Protein AF-A0AAU9WN71-F1 (afdb_monomer_lite)

Sequence (130 aa):
GSVDVWKCRSWKCSGSLKVWKCRSVEVWKCGSVEVRKSGNMQMSLYLTHIFLDLVVWKCGSVEVWKCGSVEVWKCGSVEVWKCGSVEVWKCGSVEVWKCGSVEVWKCGSVEVWKCGSVEVWKCESVEVWK

Secondary structure (DSSP, 8-state):
-EEEESSBSS-EEEEEEEESSBSEEEEEEEEEEEES--SEEEE---SS----EEEESS-SEEEESS-SEEEESS-SEEEEEEEEEEEESS-SEEEEEEEEEEEEEE-SEEEEEEEEEEEEEE-SEEEE--

Radius of gyration: 13.82 Å; chains: 1; bounding box: 35×20×40 Å

pLDDT: mean 81.91, std 12.86, range [48.16, 95.81]

Foldseek 3Di:
DEDEAEEEAEDEDAEHYEYEEYAEYEYEHYQEYAYEEYAEYEYDYPDDDQRYEYHYEEYAEYAEEGHAEYHYEEYAEYAYEYYAEYAYEEYAEYAAEEYAEYHYEEYAEYHYAYYVYYHYNYYVYYHYHD

Structure (mmCIF, N/CA/C/O backbone):
data_AF-A0AAU9WN71-F1
#
_entry.id   AF-A0AAU9WN71-F1
#
loop_
_atom_site.group_PDB
_atom_site.id
_atom_site.type_symbol
_atom_site.label_atom_id
_atom_site.label_alt_id
_atom_site.label_comp_id
_atom_site.label_asym_id
_atom_site.label_entity_id
_atom_site.label_seq_id
_atom_site.pdbx_PDB_ins_code
_atom_site.Cartn_x
_atom_site.Cartn_y
_atom_site.Cartn_z
_atom_site.occupancy
_atom_site.B_iso_or_equiv
_atom_site.auth_seq_id
_atom_site.auth_comp_id
_atom_site.auth_asym_id
_atom_site.auth_atom_id
_atom_site.pdbx_PDB_model_num
ATOM 1 N N . GLY A 1 1 ? 22.285 13.346 -6.712 1.00 53.44 1 GLY A N 1
ATOM 2 C CA . GLY A 1 1 ? 21.734 13.355 -8.080 1.00 53.44 1 GLY A CA 1
ATOM 3 C C . GLY A 1 1 ? 20.403 12.635 -8.083 1.00 53.44 1 GLY A C 1
ATOM 4 O O . GLY A 1 1 ? 20.227 11.735 -7.268 1.00 53.44 1 GLY A O 1
ATOM 5 N N . SER A 1 2 ? 19.473 13.056 -8.937 1.00 62.75 2 SER A N 1
ATOM 6 C CA . SER A 1 2 ? 18.205 12.365 -9.192 1.00 62.75 2 SER A CA 1
ATOM 7 C C . SER A 1 2 ? 18.366 11.392 -10.361 1.00 62.75 2 SER A C 1
ATOM 9 O O . SER A 1 2 ? 18.968 11.758 -11.369 1.00 62.75 2 SER A O 1
ATOM 11 N N . VAL A 1 3 ? 17.852 10.169 -10.233 1.00 73.25 3 VAL A N 1
ATOM 12 C CA . VAL A 1 3 ? 17.901 9.153 -11.298 1.00 73.25 3 VAL A CA 1
ATOM 13 C C . VAL A 1 3 ? 16.482 8.766 -11.703 1.00 73.25 3 VAL A C 1
ATOM 15 O O . VAL A 1 3 ? 15.692 8.350 -10.856 1.00 73.25 3 VAL A O 1
ATOM 18 N N . ASP A 1 4 ? 16.187 8.860 -12.999 1.00 74.31 4 ASP A N 1
ATOM 19 C CA . ASP A 1 4 ? 14.934 8.403 -13.601 1.00 74.31 4 ASP A CA 1
ATOM 20 C C . ASP A 1 4 ? 15.143 7.050 -14.298 1.00 74.31 4 ASP A C 1
ATOM 22 O O . ASP A 1 4 ? 15.901 6.934 -15.262 1.00 74.31 4 ASP A O 1
ATOM 26 N N . VAL A 1 5 ? 14.451 6.008 -13.829 1.00 75.06 5 VAL A N 1
ATOM 27 C CA . VAL A 1 5 ? 14.549 4.646 -14.377 1.00 75.06 5 VAL A CA 1
ATOM 28 C C . VAL A 1 5 ? 13.235 4.244 -15.044 1.00 75.06 5 VAL A C 1
ATOM 30 O O . VAL A 1 5 ? 12.189 4.139 -14.401 1.00 75.06 5 VAL A O 1
ATOM 33 N N . TRP A 1 6 ? 13.289 3.961 -16.348 1.00 60.00 6 TRP A N 1
ATOM 34 C CA . TRP A 1 6 ? 12.102 3.640 -17.152 1.00 60.00 6 TRP A CA 1
ATOM 35 C C . TRP A 1 6 ? 11.703 2.163 -17.104 1.00 60.00 6 TRP A C 1
ATOM 37 O O . TRP A 1 6 ? 10.518 1.837 -17.022 1.00 60.00 6 TRP A O 1
ATOM 47 N N . LYS A 1 7 ? 12.684 1.256 -17.160 1.00 65.31 7 LYS A N 1
ATOM 48 C CA . LYS A 1 7 ? 12.465 -0.192 -17.093 1.00 65.31 7 LYS A CA 1
ATOM 49 C C . LYS A 1 7 ? 13.672 -0.878 -16.462 1.00 65.31 7 LYS A C 1
ATOM 51 O O . LYS A 1 7 ? 14.762 -0.816 -17.016 1.00 65.31 7 LYS A O 1
ATOM 56 N N . CYS A 1 8 ? 13.472 -1.569 -15.345 1.00 63.75 8 CYS A N 1
ATOM 57 C CA . CYS A 1 8 ? 14.518 -2.363 -14.696 1.00 63.75 8 CYS A CA 1
ATOM 58 C C . CYS A 1 8 ? 14.001 -3.717 -14.203 1.00 63.75 8 CYS A C 1
ATOM 60 O O . CYS A 1 8 ? 12.795 -3.940 -14.060 1.00 63.75 8 CYS A O 1
ATOM 62 N N . ARG A 1 9 ? 14.928 -4.648 -13.956 1.00 57.97 9 ARG A N 1
ATOM 63 C CA . ARG A 1 9 ? 14.625 -5.906 -13.258 1.00 57.97 9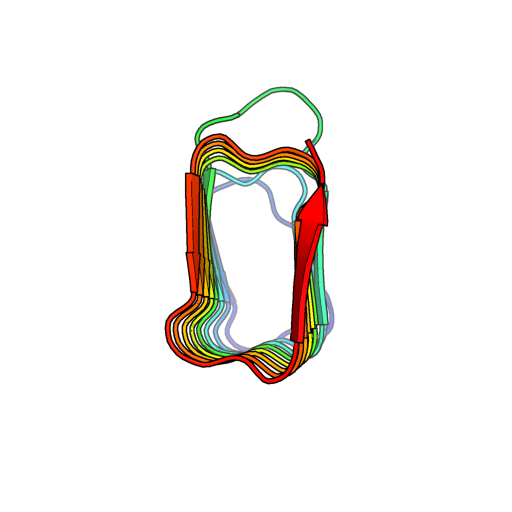 ARG A CA 1
ATOM 64 C C . ARG A 1 9 ? 14.887 -5.771 -11.757 1.00 57.97 9 ARG A C 1
ATOM 66 O O . ARG A 1 9 ? 14.016 -6.145 -10.980 1.00 57.97 9 ARG A O 1
ATOM 73 N N . SER A 1 10 ? 16.049 -5.229 -11.401 1.00 60.81 10 SER A N 1
ATOM 74 C CA . SER A 1 10 ? 16.456 -4.829 -10.052 1.00 60.81 10 SER A CA 1
ATOM 75 C C . SER A 1 10 ? 17.304 -3.560 -10.160 1.00 60.81 10 SER A C 1
ATOM 77 O O . SER A 1 10 ? 17.944 -3.343 -11.195 1.00 60.81 10 SER A O 1
ATOM 79 N N . TRP A 1 11 ? 17.269 -2.706 -9.140 1.00 65.56 11 TRP A N 1
ATOM 80 C CA . TRP A 1 11 ? 18.046 -1.471 -9.081 1.00 65.56 11 TRP A CA 1
ATOM 81 C C . TRP A 1 11 ? 18.440 -1.155 -7.641 1.00 65.56 11 TRP A C 1
ATOM 83 O O . TRP A 1 11 ? 17.638 -1.375 -6.735 1.00 65.56 11 TRP A O 1
ATOM 93 N N . LYS A 1 12 ? 19.643 -0.598 -7.461 1.00 63.47 12 LYS A N 1
ATOM 94 C CA . LYS A 1 12 ? 20.166 -0.080 -6.190 1.00 63.47 12 LYS A CA 1
ATOM 95 C C . LYS A 1 12 ? 20.584 1.370 -6.379 1.00 63.47 12 LYS A C 1
ATOM 97 O O . LYS A 1 12 ? 21.270 1.685 -7.347 1.00 63.47 12 LYS A O 1
ATOM 102 N N . CYS A 1 13 ? 20.164 2.259 -5.483 1.00 64.62 13 CYS A N 1
ATOM 103 C CA . CYS A 1 13 ? 20.444 3.691 -5.607 1.00 64.62 13 CYS A CA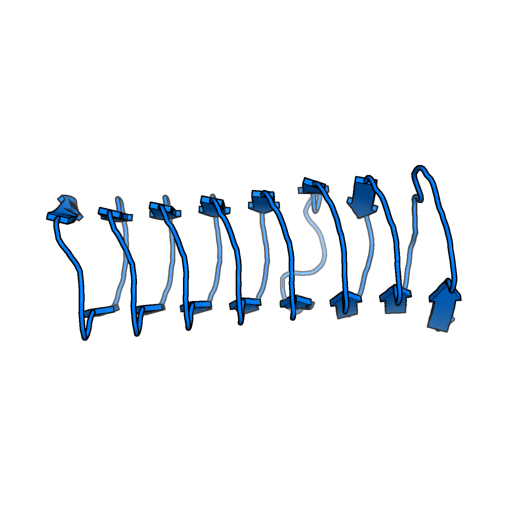 1
ATOM 104 C C . CYS A 1 13 ? 20.847 4.330 -4.273 1.00 64.62 13 CYS A C 1
ATOM 106 O O . CYS A 1 13 ? 20.406 3.904 -3.198 1.00 64.62 13 CYS A O 1
ATOM 108 N N . SER A 1 14 ? 21.657 5.386 -4.386 1.00 61.69 14 SER A N 1
ATOM 109 C CA . SER A 1 14 ? 21.829 6.422 -3.377 1.00 61.69 14 SER A CA 1
ATOM 110 C C . SER A 1 14 ? 21.428 7.798 -3.947 1.00 61.69 14 SER A C 1
ATOM 112 O O . SER A 1 14 ? 21.890 8.178 -5.021 1.00 61.69 14 SER A O 1
ATOM 114 N N . GLY A 1 15 ? 20.553 8.552 -3.267 1.00 69.44 15 GLY A N 1
ATOM 115 C CA . GLY A 1 15 ? 20.031 9.857 -3.730 1.00 69.44 15 GLY A CA 1
ATOM 116 C C . GLY A 1 15 ? 18.511 9.913 -3.952 1.00 69.44 15 GLY A C 1
ATOM 117 O O . GLY A 1 15 ? 17.760 9.244 -3.255 1.00 69.44 15 GLY A O 1
ATOM 118 N N . SER A 1 16 ? 18.025 10.723 -4.892 1.00 74.69 16 SER A N 1
ATOM 119 C CA . SER A 1 16 ? 16.590 10.760 -5.230 1.00 74.69 16 SER A CA 1
ATOM 120 C C . SER A 1 16 ? 16.309 9.835 -6.410 1.00 74.69 16 SER A C 1
ATOM 122 O O . SER A 1 16 ? 17.013 9.890 -7.418 1.00 74.69 16 SER A O 1
ATOM 124 N N . LEU A 1 17 ? 15.298 8.978 -6.295 1.00 76.75 17 LEU A N 1
ATOM 125 C CA . LEU A 1 17 ? 15.015 7.938 -7.282 1.00 76.75 17 LEU A CA 1
ATOM 126 C C . LEU A 1 17 ? 13.568 8.027 -7.763 1.00 76.75 17 LEU A C 1
ATOM 128 O O . LEU A 1 17 ? 12.642 7.993 -6.959 1.00 76.75 17 LEU A O 1
ATOM 132 N N . LYS A 1 18 ? 13.378 8.058 -9.082 1.00 81.00 18 LYS A N 1
ATOM 133 C CA . LYS A 1 18 ? 12.066 7.910 -9.712 1.00 81.00 18 LYS A CA 1
ATOM 134 C C . LYS A 1 18 ? 12.060 6.669 -10.591 1.00 81.00 18 LYS A C 1
ATOM 136 O O . LYS A 1 18 ? 12.863 6.533 -11.512 1.00 81.00 18 LYS A O 1
ATOM 141 N N . VAL A 1 19 ? 11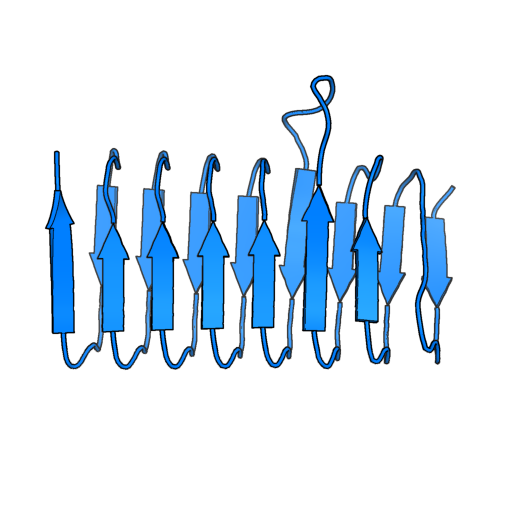.149 5.744 -10.311 1.00 79.94 19 VAL A N 1
ATOM 142 C CA . VAL A 1 19 ? 11.028 4.469 -11.022 1.00 79.94 19 VAL A CA 1
ATOM 143 C C . VAL A 1 19 ? 9.666 4.376 -11.689 1.00 79.94 19 VAL A C 1
ATOM 145 O O . VAL A 1 19 ? 8.629 4.333 -11.031 1.00 79.94 19 VAL A O 1
ATOM 148 N N . TRP A 1 20 ? 9.653 4.268 -13.014 1.00 79.69 20 TRP A N 1
ATOM 149 C CA . TRP A 1 20 ? 8.409 4.173 -13.777 1.00 79.69 20 TRP A CA 1
ATOM 150 C C . TRP A 1 20 ? 7.873 2.748 -13.839 1.00 79.69 20 TRP A C 1
ATOM 152 O O . TRP A 1 20 ? 6.682 2.509 -13.626 1.00 79.69 20 TRP A O 1
ATOM 162 N N . LYS A 1 21 ? 8.753 1.790 -14.139 1.00 76.06 21 LYS A N 1
ATOM 163 C CA . LYS A 1 21 ? 8.404 0.373 -14.203 1.00 76.06 21 LYS A CA 1
ATOM 164 C C . LYS A 1 21 ? 9.587 -0.486 -13.785 1.00 76.06 21 LYS A C 1
ATOM 166 O O . LYS A 1 21 ? 10.599 -0.537 -14.476 1.00 76.06 21 LYS A O 1
ATOM 171 N N . CYS A 1 22 ? 9.440 -1.237 -12.705 1.00 73.19 22 CYS A N 1
ATOM 172 C CA . CYS A 1 22 ? 10.424 -2.244 -12.325 1.00 73.19 22 CYS A CA 1
ATOM 173 C C . CYS A 1 22 ? 9.744 -3.539 -11.886 1.00 73.19 22 CYS A C 1
ATOM 175 O O . CYS A 1 22 ? 8.532 -3.578 -11.685 1.00 73.19 22 CYS A O 1
ATOM 177 N N . ARG A 1 23 ? 10.503 -4.633 -11.809 1.00 75.81 23 ARG A N 1
ATOM 178 C CA . ARG A 1 23 ? 10.017 -5.850 -11.144 1.00 75.81 23 ARG A CA 1
ATOM 179 C C . ARG A 1 23 ? 10.354 -5.814 -9.660 1.00 75.81 23 ARG A C 1
ATOM 181 O O . ARG A 1 23 ? 9.477 -6.118 -8.867 1.00 75.81 23 ARG A O 1
ATOM 188 N N . SER A 1 24 ? 11.593 -5.468 -9.330 1.00 75.25 24 SER A N 1
ATOM 189 C CA . SER A 1 24 ? 12.090 -5.339 -7.966 1.00 75.25 24 SER A CA 1
ATOM 190 C C . SER A 1 24 ? 12.874 -4.041 -7.830 1.00 75.25 24 SER A C 1
ATOM 192 O O . SER A 1 24 ? 13.619 -3.684 -8.740 1.00 75.25 24 SER A O 1
ATOM 194 N N . VAL A 1 25 ? 12.718 -3.334 -6.717 1.00 73.00 25 VAL A N 1
ATOM 195 C CA . VAL A 1 25 ? 13.519 -2.147 -6.396 1.00 73.00 25 VAL A CA 1
ATOM 196 C C . VAL A 1 25 ? 14.072 -2.331 -4.992 1.00 73.00 25 VAL A C 1
ATOM 198 O O . VAL A 1 25 ? 13.299 -2.600 -4.076 1.00 73.00 25 VAL A O 1
ATOM 201 N N . GLU A 1 26 ? 15.389 -2.178 -4.846 1.00 71.94 26 GLU A N 1
ATOM 202 C CA . GLU A 1 26 ? 16.091 -2.255 -3.566 1.00 71.94 26 GLU A CA 1
ATOM 203 C C . GLU A 1 26 ? 16.723 -0.903 -3.250 1.00 71.94 26 GLU A C 1
ATOM 205 O O . GLU A 1 26 ? 17.691 -0.475 -3.884 1.00 71.94 26 GLU A O 1
ATOM 210 N N . VAL A 1 27 ? 16.195 -0.209 -2.249 1.00 71.00 27 VAL A N 1
ATOM 211 C CA . VAL A 1 27 ? 16.692 1.119 -1.877 1.00 71.00 27 VAL A CA 1
ATOM 212 C C . VAL A 1 27 ? 17.455 1.061 -0.560 1.00 71.00 27 VAL A C 1
ATOM 214 O O . VAL A 1 27 ? 16.967 0.505 0.420 1.00 71.00 27 VAL A O 1
ATOM 217 N N . TRP A 1 28 ? 18.649 1.663 -0.549 1.00 64.19 28 TRP A N 1
ATOM 218 C CA . TRP A 1 28 ? 19.562 1.642 0.600 1.00 64.19 28 TRP A CA 1
ATOM 219 C C . TRP A 1 28 ? 19.830 3.028 1.188 1.00 64.19 28 TRP A C 1
ATOM 221 O O . TRP A 1 28 ? 19.758 3.213 2.399 1.00 64.19 28 TRP A O 1
ATOM 231 N N . LYS A 1 29 ? 20.175 4.011 0.345 1.00 62.59 29 LYS A N 1
ATOM 232 C CA . LYS A 1 29 ? 20.561 5.366 0.780 1.00 62.59 29 LYS A CA 1
ATOM 233 C C . LYS A 1 29 ? 19.885 6.435 -0.068 1.00 62.59 29 LYS A C 1
ATOM 235 O O . LYS A 1 29 ? 20.565 7.224 -0.719 1.00 62.59 29 LYS A O 1
ATOM 240 N N . CYS A 1 30 ? 18.562 6.454 -0.116 1.00 62.72 30 CYS A N 1
ATOM 241 C CA . CYS A 1 30 ? 17.866 7.515 -0.839 1.00 62.72 30 CYS A CA 1
ATOM 242 C C . CYS A 1 30 ? 17.533 8.704 0.064 1.00 62.72 30 CYS A C 1
ATOM 244 O O . CYS A 1 30 ? 17.617 8.580 1.276 1.00 62.72 30 CYS A O 1
ATOM 246 N N . GLY A 1 31 ? 17.190 9.850 -0.524 1.00 63.28 31 GLY A N 1
ATOM 247 C CA . GLY A 1 31 ? 16.519 10.960 0.171 1.00 63.28 31 GLY A CA 1
ATOM 248 C C . GLY A 1 31 ? 15.016 10.997 -0.121 1.00 63.28 31 GLY A C 1
ATOM 249 O O . GLY A 1 31 ? 14.221 11.323 0.745 1.00 63.28 31 GLY A O 1
ATOM 250 N N . SER A 1 32 ? 14.621 10.597 -1.331 1.00 74.12 32 SER A N 1
ATOM 251 C CA . SER A 1 32 ? 13.223 10.497 -1.757 1.00 74.12 32 SER A CA 1
ATOM 252 C C . SER A 1 32 ? 13.083 9.436 -2.840 1.00 74.12 32 SER A C 1
ATOM 254 O O . SER A 1 32 ? 13.975 9.281 -3.685 1.00 74.12 32 SER A O 1
ATOM 256 N N . VAL A 1 33 ? 11.984 8.683 -2.802 1.00 78.62 33 VAL A N 1
ATOM 257 C CA . VAL A 1 33 ? 11.720 7.617 -3.772 1.00 78.62 33 VAL A CA 1
ATOM 258 C C . VAL A 1 33 ? 10.284 7.699 -4.262 1.00 78.62 33 VAL A C 1
ATOM 260 O O . VAL A 1 33 ? 9.348 7.603 -3.478 1.00 78.62 33 VAL A O 1
ATOM 263 N N . GLU A 1 34 ? 10.114 7.810 -5.575 1.00 85.12 34 GLU A N 1
ATOM 264 C CA . GLU A 1 34 ? 8.811 7.724 -6.231 1.00 85.12 34 GLU A CA 1
ATOM 265 C C . GLU A 1 34 ? 8.781 6.492 -7.141 1.00 85.12 34 GLU A C 1
ATOM 267 O O . GLU A 1 34 ? 9.597 6.354 -8.055 1.00 85.12 34 GLU A O 1
ATOM 272 N N . VAL A 1 35 ? 7.826 5.590 -6.924 1.00 83.00 35 VAL A N 1
ATOM 273 C CA . VAL A 1 35 ? 7.647 4.382 -7.735 1.00 83.00 35 VAL A CA 1
ATOM 274 C C . VAL A 1 35 ? 6.254 4.367 -8.346 1.00 83.00 35 VAL A C 1
ATOM 276 O O . VAL A 1 35 ? 5.250 4.214 -7.654 1.00 83.00 35 VAL A O 1
ATOM 279 N N . ARG A 1 36 ? 6.168 4.454 -9.677 1.00 88.00 36 ARG A N 1
ATOM 280 C CA . ARG A 1 36 ? 4.879 4.371 -10.378 1.00 88.00 36 ARG A CA 1
ATOM 281 C C . ARG A 1 36 ? 4.354 2.950 -10.497 1.00 88.00 36 ARG A C 1
ATOM 283 O O . ARG A 1 36 ? 3.159 2.705 -10.341 1.00 88.00 36 ARG A O 1
ATOM 290 N N . LYS A 1 37 ? 5.229 2.004 -10.828 1.00 80.50 37 LYS A N 1
ATOM 291 C CA . LYS A 1 37 ? 4.850 0.599 -10.964 1.00 80.50 37 LYS A CA 1
ATOM 292 C C . LYS A 1 37 ? 6.015 -0.312 -10.609 1.00 80.50 37 LYS A C 1
ATOM 294 O O . LYS A 1 37 ? 7.019 -0.327 -11.320 1.00 80.50 37 LYS A O 1
ATOM 299 N N . SER A 1 38 ? 5.844 -1.130 -9.577 1.00 81.25 38 SER A N 1
ATOM 300 C CA . SER A 1 38 ? 6.746 -2.247 -9.288 1.00 81.25 38 SER A CA 1
ATOM 301 C C . SER A 1 38 ? 5.987 -3.559 -9.079 1.00 81.25 38 SER A C 1
ATOM 303 O O . SER A 1 38 ? 4.770 -3.553 -8.899 1.00 81.25 38 SER A O 1
ATOM 305 N N . GLY A 1 39 ? 6.691 -4.687 -9.176 1.00 79.25 39 GLY A N 1
ATOM 306 C CA . GLY A 1 39 ? 6.194 -5.980 -8.709 1.00 79.25 39 GLY A CA 1
ATOM 307 C C . GLY A 1 39 ? 6.369 -6.071 -7.200 1.00 79.25 39 GLY A C 1
ATOM 308 O O . GLY A 1 39 ? 5.399 -5.955 -6.471 1.00 79.25 39 GLY A O 1
ATOM 309 N N . ASN A 1 40 ? 7.614 -6.165 -6.755 1.00 78.88 40 ASN A N 1
ATOM 310 C CA . ASN A 1 40 ? 7.984 -6.147 -5.348 1.00 78.88 40 ASN A CA 1
ATOM 311 C C . ASN A 1 40 ? 8.884 -4.936 -5.089 1.00 78.88 40 ASN A C 1
ATOM 313 O O . ASN A 1 40 ? 9.564 -4.436 -5.996 1.00 78.88 40 ASN A O 1
ATOM 317 N N . MET A 1 41 ? 8.889 -4.446 -3.862 1.00 78.00 41 MET A N 1
ATOM 318 C CA . MET A 1 41 ? 9.769 -3.372 -3.436 1.00 78.00 41 MET A CA 1
ATOM 319 C C . MET A 1 41 ? 10.261 -3.656 -2.027 1.00 78.00 41 MET A C 1
ATOM 321 O O . MET A 1 41 ? 9.460 -3.890 -1.129 1.00 78.00 41 MET A O 1
ATOM 325 N N . GLN A 1 42 ? 11.576 -3.594 -1.8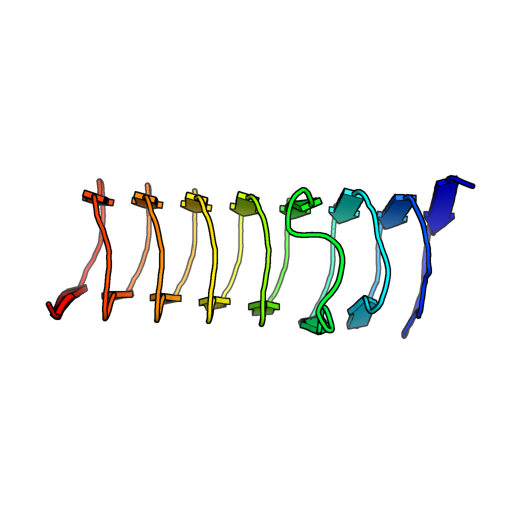48 1.00 75.94 42 GLN A N 1
ATOM 326 C CA . GLN A 1 42 ? 12.208 -3.704 -0.542 1.00 75.94 42 GLN A CA 1
ATOM 327 C C . GLN A 1 42 ? 13.049 -2.461 -0.295 1.00 75.94 42 GLN A C 1
ATOM 329 O O . GLN A 1 42 ? 13.857 -2.043 -1.130 1.00 75.94 42 GLN A O 1
ATOM 334 N N . MET A 1 43 ? 12.860 -1.848 0.864 1.00 71.00 43 MET A N 1
ATOM 335 C CA . MET A 1 43 ? 13.616 -0.673 1.252 1.00 71.00 43 MET A CA 1
ATOM 336 C C . MET A 1 43 ? 14.219 -0.850 2.640 1.00 71.00 43 MET A C 1
ATOM 338 O O . MET A 1 43 ? 13.519 -0.907 3.654 1.00 71.00 43 MET A O 1
ATOM 342 N N . SER A 1 44 ? 15.551 -0.873 2.666 1.00 64.12 44 SER A N 1
ATOM 343 C CA . SER A 1 44 ? 16.356 -1.098 3.863 1.00 64.12 44 SER A CA 1
ATOM 344 C C . SER A 1 44 ? 17.240 0.116 4.112 1.00 64.12 44 SER A C 1
ATOM 346 O O . SER A 1 44 ? 18.343 0.236 3.583 1.00 64.12 44 SER A O 1
ATOM 348 N N . LEU A 1 45 ? 16.734 1.047 4.919 1.00 59.12 45 LEU A N 1
ATOM 349 C CA . LEU A 1 45 ? 17.439 2.273 5.282 1.00 59.12 45 LEU A CA 1
ATOM 350 C C . LEU A 1 45 ? 18.230 2.073 6.576 1.00 59.12 45 LEU A C 1
ATOM 352 O O . LEU A 1 45 ? 17.676 2.019 7.677 1.00 59.12 45 LEU A O 1
ATOM 356 N N . TYR A 1 46 ? 19.555 2.008 6.444 1.00 50.06 46 TYR A N 1
ATOM 357 C CA . TYR A 1 46 ? 20.465 1.901 7.579 1.00 50.06 46 TYR A CA 1
ATOM 358 C C . TYR A 1 46 ? 20.840 3.294 8.112 1.00 50.06 46 TYR A C 1
ATOM 360 O O . TYR A 1 46 ? 21.665 4.020 7.567 1.00 50.06 46 TYR A O 1
ATOM 368 N N . LEU A 1 47 ? 20.214 3.619 9.242 1.00 48.16 47 LEU A N 1
ATOM 369 C CA . LEU A 1 47 ? 20.713 4.455 10.340 1.00 48.16 47 LEU A CA 1
ATOM 370 C C . LEU A 1 47 ? 20.908 5.979 10.214 1.00 48.16 47 LEU A C 1
ATOM 372 O O . LEU A 1 47 ? 20.888 6.580 11.283 1.00 48.16 47 LEU A O 1
ATOM 376 N N . THR A 1 48 ? 20.980 6.653 9.060 1.00 48.22 48 THR A N 1
ATOM 377 C CA . THR A 1 48 ? 21.376 8.094 9.089 1.00 48.22 48 THR A CA 1
ATOM 378 C C . THR A 1 48 ? 20.405 9.155 8.569 1.00 48.22 48 THR A C 1
ATOM 380 O O . THR A 1 48 ? 20.587 10.313 8.929 1.00 48.22 48 THR A O 1
ATOM 383 N N . HIS A 1 49 ? 19.336 8.830 7.839 1.00 52.88 49 HIS A N 1
ATOM 384 C CA . HIS A 1 49 ? 18.356 9.846 7.417 1.00 52.88 49 HIS A CA 1
ATOM 385 C C . HIS A 1 49 ? 16.926 9.373 7.708 1.00 52.88 49 HIS A C 1
ATOM 387 O O . HIS A 1 49 ? 16.446 8.407 7.130 1.00 52.88 49 HIS A O 1
ATOM 393 N N . ILE A 1 50 ? 16.280 10.020 8.682 1.00 52.94 50 ILE A N 1
ATOM 394 C CA . ILE A 1 50 ? 14.885 9.784 9.111 1.00 52.94 50 ILE A CA 1
ATOM 395 C C . ILE A 1 50 ? 13.890 10.610 8.262 1.00 52.94 50 ILE A C 1
ATOM 397 O O . ILE A 1 50 ? 12.690 10.393 8.347 1.00 52.94 50 ILE A O 1
ATOM 401 N N . PHE A 1 51 ? 14.386 11.513 7.409 1.00 52.97 51 PHE A N 1
ATOM 402 C CA . PHE A 1 51 ? 13.597 12.411 6.556 1.00 52.97 51 PHE A CA 1
ATOM 403 C C . PHE A 1 51 ? 13.552 11.892 5.121 1.00 52.97 51 PHE A C 1
ATOM 405 O O . PHE A 1 51 ? 14.282 12.364 4.254 1.00 52.97 51 PHE A O 1
ATOM 412 N N . LEU A 1 52 ? 12.771 10.843 4.915 1.00 65.44 52 LEU A N 1
ATOM 413 C CA . LEU A 1 52 ? 12.645 10.162 3.639 1.00 65.44 52 LEU A CA 1
ATOM 414 C C . LEU A 1 52 ? 11.174 9.953 3.354 1.00 65.44 52 LEU A C 1
ATOM 416 O O . LEU A 1 52 ? 10.497 9.326 4.168 1.00 65.44 52 LEU A O 1
ATOM 420 N N . ASP A 1 53 ? 10.739 10.457 2.207 1.00 77.69 53 ASP A N 1
ATOM 421 C CA . ASP A 1 53 ? 9.383 10.277 1.711 1.00 77.69 53 ASP A CA 1
ATOM 422 C C . ASP A 1 53 ? 9.387 9.206 0.619 1.00 77.69 53 ASP A C 1
ATOM 424 O O . ASP A 1 53 ? 10.157 9.268 -0.356 1.00 77.69 53 ASP A O 1
ATOM 428 N N . LEU A 1 54 ? 8.545 8.194 0.815 1.00 84.62 54 LEU A N 1
ATOM 429 C CA . LEU A 1 54 ? 8.297 7.130 -0.145 1.00 84.62 54 LEU A CA 1
ATOM 430 C C . LEU A 1 54 ? 6.900 7.285 -0.726 1.00 84.62 54 LEU A C 1
ATOM 432 O O . LEU A 1 54 ? 5.921 7.145 -0.003 1.00 84.62 54 LEU A O 1
ATOM 436 N N . VAL A 1 55 ? 6.813 7.439 -2.044 1.00 89.31 55 VAL A N 1
ATOM 437 C CA . VAL A 1 55 ? 5.532 7.453 -2.754 1.00 89.31 55 VAL A CA 1
ATOM 438 C C . VAL A 1 55 ? 5.468 6.274 -3.714 1.00 89.31 55 VAL A C 1
ATOM 440 O O . VAL A 1 55 ? 6.272 6.160 -4.643 1.00 89.31 55 VAL A O 1
ATOM 443 N N . VAL A 1 56 ? 4.487 5.393 -3.524 1.00 88.56 56 VAL A N 1
ATOM 444 C CA . VAL A 1 56 ? 4.267 4.210 -4.363 1.00 88.56 56 VAL A CA 1
ATOM 445 C C . VAL A 1 56 ? 2.860 4.226 -4.946 1.00 88.56 56 VAL A C 1
ATOM 447 O O . VAL A 1 56 ? 1.861 4.079 -4.246 1.00 88.56 56 VAL A O 1
ATOM 450 N N . TRP A 1 57 ? 2.760 4.326 -6.269 1.00 90.56 57 TRP A N 1
ATOM 451 C CA . TRP A 1 57 ? 1.466 4.340 -6.956 1.00 90.56 57 TRP A CA 1
ATOM 452 C C . TRP A 1 57 ? 0.875 2.942 -7.138 1.00 90.56 57 TRP A C 1
ATOM 454 O O . TRP A 1 57 ? -0.330 2.728 -7.000 1.00 90.56 57 TRP A O 1
ATOM 464 N N . LYS A 1 58 ? 1.715 1.976 -7.519 1.00 88.19 58 LYS A N 1
ATOM 465 C CA . LYS A 1 58 ? 1.280 0.598 -7.734 1.00 88.19 58 LYS A CA 1
ATOM 466 C C . LYS A 1 58 ? 2.400 -0.388 -7.455 1.00 88.19 58 LYS A C 1
ATOM 468 O O . LYS A 1 58 ? 3.403 -0.399 -8.170 1.00 88.19 58 LYS A O 1
ATOM 473 N N . CYS A 1 59 ? 2.185 -1.271 -6.491 1.00 87.56 59 CYS A N 1
ATOM 474 C CA . CYS A 1 59 ? 3.079 -2.387 -6.221 1.00 87.56 59 CYS A CA 1
ATOM 475 C C . CYS A 1 59 ? 2.301 -3.681 -5.951 1.00 87.56 59 CYS A C 1
ATOM 477 O O . CYS A 1 59 ? 1.077 -3.664 -5.828 1.00 87.56 59 CYS A O 1
ATOM 479 N N . GLY A 1 60 ? 2.990 -4.813 -5.976 1.00 87.44 60 GLY A N 1
ATOM 480 C CA . GLY A 1 60 ? 2.495 -6.088 -5.463 1.00 87.44 60 GLY A CA 1
ATOM 481 C C . GLY A 1 60 ? 2.764 -6.192 -3.966 1.00 87.44 60 GLY A C 1
ATOM 482 O O . GLY A 1 60 ? 1.818 -6.397 -3.213 1.00 87.44 60 GLY A O 1
ATOM 483 N N . SER A 1 61 ? 4.009 -5.960 -3.546 1.00 88.06 61 SER A N 1
ATOM 484 C CA . SER A 1 61 ? 4.404 -5.902 -2.135 1.00 88.06 61 SER A CA 1
ATOM 485 C C . SER A 1 61 ? 5.398 -4.774 -1.859 1.00 88.06 61 SER A C 1
ATOM 487 O O . SER A 1 61 ? 6.268 -4.488 -2.687 1.00 88.06 61 SER A O 1
ATOM 489 N N . VAL A 1 62 ? 5.271 -4.139 -0.694 1.00 88.50 62 VAL A N 1
ATOM 490 C CA . VAL A 1 62 ? 6.188 -3.100 -0.207 1.00 88.50 62 VAL A CA 1
ATOM 491 C C . VAL A 1 62 ? 6.649 -3.464 1.198 1.00 88.50 62 VAL A C 1
ATOM 493 O O . VAL A 1 62 ? 5.832 -3.525 2.108 1.00 88.50 62 VAL A O 1
ATOM 496 N N . GLU A 1 63 ? 7.954 -3.642 1.375 1.00 89.88 63 GLU A N 1
ATOM 497 C CA . GLU A 1 63 ? 8.583 -3.855 2.680 1.00 89.88 63 GLU A CA 1
ATOM 498 C C . GLU A 1 63 ? 9.500 -2.676 3.011 1.00 89.88 63 GLU A C 1
ATOM 500 O O . GLU A 1 63 ? 10.423 -2.346 2.254 1.00 89.88 63 GLU A O 1
ATOM 505 N N . VAL A 1 64 ? 9.255 -2.031 4.151 1.00 86.88 64 VAL A N 1
ATOM 506 C CA . VAL A 1 64 ? 9.989 -0.843 4.594 1.00 86.88 64 VAL A CA 1
ATOM 507 C C . VAL A 1 64 ? 10.497 -1.036 6.015 1.00 86.88 64 VAL A C 1
ATOM 509 O O . VAL A 1 64 ? 9.732 -1.092 6.976 1.00 86.88 64 VAL A O 1
ATOM 512 N N . TRP A 1 65 ? 11.820 -1.046 6.172 1.00 84.69 65 TRP A N 1
ATOM 513 C CA . TRP A 1 65 ? 12.442 -1.181 7.492 1.00 84.69 65 TRP A CA 1
ATOM 514 C C . TRP A 1 65 ? 12.394 0.102 8.326 1.00 84.69 65 TRP A C 1
ATOM 516 O O . TRP A 1 65 ? 12.140 0.085 9.531 1.00 84.69 65 TRP A O 1
ATOM 526 N N . LYS A 1 66 ? 12.684 1.242 7.698 1.00 80.38 66 LYS A N 1
ATOM 527 C CA . LYS A 1 66 ? 12.711 2.540 8.372 1.00 80.38 66 LYS A CA 1
ATOM 528 C C . LYS A 1 66 ? 12.448 3.653 7.370 1.00 80.38 66 LYS A C 1
ATOM 530 O O . LYS A 1 66 ? 13.138 3.701 6.361 1.00 80.38 66 LYS A O 1
ATOM 535 N N . CYS A 1 67 ? 11.509 4.552 7.639 1.00 80.06 67 CYS A N 1
ATOM 536 C CA . CYS A 1 67 ? 11.221 5.688 6.756 1.00 80.06 67 CYS A CA 1
ATOM 537 C C . CYS A 1 67 ? 10.666 6.888 7.537 1.00 80.06 67 CYS A C 1
ATOM 539 O O . CYS A 1 67 ? 10.292 6.735 8.702 1.00 80.06 67 CYS A O 1
ATOM 541 N N . GLY A 1 68 ? 10.633 8.067 6.916 1.00 83.38 68 GLY A N 1
ATOM 542 C CA . GLY A 1 68 ? 9.966 9.242 7.479 1.00 83.38 68 GLY A CA 1
ATOM 543 C C . GLY A 1 68 ? 8.463 9.150 7.254 1.00 83.38 68 GLY A C 1
ATOM 544 O O . GLY A 1 68 ? 7.711 9.048 8.221 1.00 83.38 68 GLY A O 1
ATOM 545 N N . SER A 1 69 ? 8.071 9.082 5.984 1.00 86.62 69 SER A N 1
ATOM 546 C CA . SER A 1 69 ? 6.689 8.920 5.536 1.00 86.62 69 SER A CA 1
ATOM 547 C C . SER A 1 69 ? 6.591 7.855 4.437 1.00 86.62 69 SER A C 1
ATOM 549 O O . SER A 1 69 ? 7.515 7.664 3.637 1.00 86.62 69 SER A O 1
ATOM 551 N N . VAL A 1 70 ? 5.473 7.132 4.407 1.00 89.88 70 VAL A N 1
ATOM 552 C CA . VAL A 1 70 ? 5.162 6.145 3.368 1.00 89.88 70 VAL A CA 1
ATOM 553 C C . VAL A 1 70 ? 3.751 6.387 2.852 1.00 89.88 70 VAL A C 1
ATOM 555 O O . VAL A 1 70 ? 2.791 6.202 3.589 1.00 89.88 70 VAL A O 1
ATOM 558 N N . GLU A 1 71 ? 3.630 6.717 1.570 1.00 93.81 71 GLU A N 1
ATOM 559 C CA . GLU A 1 71 ? 2.360 6.856 0.860 1.00 93.81 71 GLU A CA 1
ATOM 560 C C . GLU A 1 71 ? 2.210 5.747 -0.188 1.00 93.81 71 GLU A C 1
ATOM 562 O O . GLU A 1 71 ? 3.020 5.610 -1.114 1.00 93.81 71 GLU A O 1
ATOM 567 N N . VAL A 1 72 ? 1.146 4.950 -0.077 1.00 93.25 72 VAL A N 1
ATOM 568 C CA . VAL A 1 72 ? 0.873 3.826 -0.979 1.00 93.25 72 VAL A CA 1
ATOM 569 C C . VAL A 1 72 ? -0.541 3.907 -1.545 1.00 93.25 72 VAL A C 1
ATOM 571 O O . VAL A 1 72 ? -1.539 3.749 -0.845 1.00 93.25 72 VAL A O 1
ATOM 574 N N . TRP A 1 73 ? -0.647 4.067 -2.864 1.00 93.88 73 TRP A N 1
ATOM 575 C CA . TRP A 1 73 ? -1.941 4.191 -3.541 1.00 93.88 73 TRP A CA 1
ATOM 576 C C . TRP A 1 73 ? -2.624 2.847 -3.794 1.00 93.88 73 TRP A C 1
ATOM 578 O O . TRP A 1 73 ? -3.835 2.698 -3.612 1.00 93.88 73 TRP A O 1
ATOM 588 N N . LYS A 1 74 ? -1.863 1.864 -4.285 1.00 92.25 74 LYS A N 1
ATOM 589 C CA . LYS A 1 74 ? -2.373 0.519 -4.558 1.00 92.25 74 LYS A CA 1
ATOM 590 C C . LYS A 1 74 ? -1.295 -0.535 -4.350 1.00 92.25 74 LYS A C 1
ATOM 592 O O . LYS A 1 74 ? -0.335 -0.580 -5.120 1.00 92.25 74 LYS A O 1
ATOM 597 N N . CYS A 1 75 ? -1.502 -1.429 -3.392 1.00 92.12 75 CYS A N 1
ATOM 598 C CA . CYS A 1 75 ? -0.620 -2.569 -3.166 1.00 92.12 75 CYS A CA 1
ATOM 599 C C . CYS A 1 75 ? -1.396 -3.867 -2.910 1.00 92.12 75 CYS A C 1
ATOM 601 O O . CYS A 1 75 ? -2.613 -3.839 -2.729 1.00 92.12 75 CYS A O 1
ATOM 603 N N . GLY A 1 76 ? -0.709 -5.005 -2.972 1.00 91.25 76 GLY A N 1
ATOM 604 C CA . GLY A 1 76 ? -1.214 -6.271 -2.443 1.00 91.25 76 GLY A CA 1
ATOM 605 C C . GLY A 1 76 ? -0.943 -6.372 -0.945 1.00 91.25 76 GLY A C 1
ATOM 606 O O . GLY A 1 76 ? -1.881 -6.584 -0.184 1.00 91.25 76 GLY A O 1
ATOM 607 N N . SER A 1 77 ? 0.305 -6.133 -0.537 1.00 92.69 77 SER A N 1
ATOM 608 C CA . SER A 1 77 ? 0.728 -6.102 0.867 1.00 92.69 77 SER A CA 1
ATOM 609 C C . SER A 1 77 ? 1.672 -4.935 1.164 1.00 92.69 77 SER A C 1
ATOM 611 O O . SER A 1 77 ? 2.470 -4.523 0.314 1.00 92.69 77 SER A O 1
ATOM 613 N N . VAL A 1 78 ? 1.579 -4.386 2.372 1.00 93.19 78 VAL A N 1
ATOM 614 C CA . VAL A 1 78 ? 2.486 -3.351 2.882 1.00 93.19 78 VAL A CA 1
ATOM 615 C C . VAL A 1 78 ? 2.952 -3.758 4.271 1.00 93.19 78 VAL A C 1
ATOM 617 O O . VAL A 1 78 ? 2.129 -3.898 5.166 1.00 93.19 78 VAL A O 1
ATOM 620 N N . GLU A 1 79 ? 4.260 -3.886 4.453 1.00 94.12 79 GLU A N 1
ATOM 621 C CA . GLU A 1 79 ? 4.893 -4.176 5.739 1.00 94.12 79 GLU A CA 1
ATOM 622 C C . GLU A 1 79 ? 5.840 -3.034 6.114 1.00 94.12 79 GLU A C 1
ATOM 624 O O . GLU A 1 79 ? 6.785 -2.711 5.384 1.00 94.12 79 GLU A O 1
ATOM 629 N N . VAL A 1 80 ? 5.596 -2.402 7.262 1.00 91.56 80 VAL A N 1
ATOM 630 C CA . VAL A 1 80 ? 6.375 -1.257 7.743 1.00 91.56 80 VAL A CA 1
ATOM 631 C C . VAL A 1 80 ? 6.853 -1.498 9.168 1.00 91.56 80 VAL A C 1
ATOM 633 O O . VAL A 1 80 ? 6.071 -1.593 10.110 1.00 91.56 80 VAL A O 1
ATOM 636 N N . TRP A 1 81 ? 8.169 -1.519 9.359 1.00 90.06 81 TRP A N 1
ATOM 637 C CA . TRP A 1 81 ? 8.767 -1.749 10.675 1.00 90.06 81 TRP A CA 1
ATOM 638 C C . TRP A 1 81 ? 8.823 -0.484 11.533 1.00 90.06 81 TRP A C 1
ATOM 640 O O . TRP A 1 81 ? 8.469 -0.491 12.713 1.00 90.06 81 TRP A O 1
ATOM 650 N N . LYS A 1 82 ? 9.302 0.626 10.967 1.00 87.81 82 LYS A N 1
ATOM 651 C CA . LYS A 1 82 ? 9.402 1.895 11.691 1.00 87.81 82 LYS A CA 1
ATOM 652 C C . LYS A 1 82 ? 9.170 3.087 10.777 1.00 87.81 82 LYS A C 1
ATOM 654 O O . LYS A 1 82 ? 9.985 3.348 9.896 1.00 87.81 82 LYS A O 1
ATOM 659 N N . CYS A 1 83 ? 8.125 3.864 11.033 1.00 87.06 83 CYS A N 1
ATOM 660 C CA . CYS A 1 83 ? 7.850 5.066 10.251 1.00 87.06 83 CYS A CA 1
ATOM 661 C C . CYS A 1 83 ? 7.319 6.227 11.100 1.00 87.06 83 CYS A C 1
ATOM 663 O O . CYS A 1 83 ? 6.896 6.016 12.234 1.00 87.06 83 CYS A O 1
ATOM 665 N N . GLY A 1 84 ? 7.388 7.453 10.587 1.00 88.12 84 GLY A N 1
ATOM 666 C CA . GLY A 1 84 ? 6.690 8.599 11.167 1.00 88.12 84 GLY A CA 1
ATOM 667 C C . GLY A 1 84 ? 5.202 8.544 10.836 1.00 88.12 84 GLY A C 1
ATOM 668 O O . GLY A 1 84 ? 4.389 8.529 11.757 1.00 88.12 84 GLY A O 1
ATOM 669 N N . SER A 1 85 ? 4.875 8.416 9.550 1.00 90.50 85 SER A N 1
ATOM 670 C CA . SER A 1 85 ? 3.506 8.296 9.042 1.00 90.50 85 SER A CA 1
ATOM 671 C C . SER A 1 85 ? 3.387 7.237 7.945 1.00 90.50 85 SER A C 1
ATOM 673 O O . SER A 1 85 ? 4.289 7.068 7.121 1.00 90.50 85 SER A O 1
ATOM 675 N N . VAL A 1 86 ? 2.265 6.522 7.923 1.00 93.06 86 VAL A N 1
ATOM 676 C CA . VAL A 1 86 ? 1.918 5.565 6.866 1.00 93.06 86 VAL A CA 1
ATOM 677 C C . VAL A 1 86 ? 0.521 5.882 6.353 1.00 93.06 86 VAL A C 1
ATOM 679 O O . VAL A 1 86 ? -0.438 5.801 7.110 1.00 93.06 86 VAL A O 1
ATOM 682 N N . GLU A 1 87 ? 0.401 6.179 5.064 1.00 95.81 87 GLU A N 1
ATOM 683 C CA . GLU A 1 87 ? -0.869 6.413 4.380 1.00 95.81 87 GLU A CA 1
ATOM 684 C C . GLU A 1 87 ? -1.076 5.370 3.280 1.00 95.81 87 GLU A C 1
ATOM 686 O O . GLU A 1 87 ? -0.267 5.224 2.358 1.00 95.81 87 GLU A O 1
ATOM 691 N N . VAL A 1 88 ? -2.180 4.628 3.353 1.00 94.81 88 VAL A N 1
ATOM 692 C CA . VAL A 1 88 ? -2.497 3.550 2.411 1.00 94.81 88 VAL A CA 1
ATOM 693 C C . VAL A 1 88 ? -3.913 3.703 1.870 1.00 94.81 88 VAL A C 1
ATOM 695 O O . VAL A 1 88 ? -4.905 3.599 2.589 1.00 94.81 88 VAL A O 1
ATOM 698 N N . TRP A 1 89 ? -4.036 3.877 0.556 1.00 94.94 89 TRP A N 1
ATOM 699 C CA . TRP A 1 89 ? -5.338 4.079 -0.084 1.00 94.94 89 TRP A CA 1
ATOM 700 C C . TRP A 1 89 ? -6.080 2.774 -0.378 1.00 94.94 89 TRP A C 1
ATOM 702 O O . TRP A 1 89 ? -7.285 2.664 -0.143 1.00 94.94 89 TRP A O 1
ATOM 712 N N . LYS A 1 90 ? -5.390 1.797 -0.975 1.00 93.81 90 LYS A N 1
ATOM 713 C CA . LYS A 1 90 ? -5.950 0.483 -1.323 1.00 93.81 90 LYS A CA 1
ATOM 714 C C . LYS A 1 90 ? -4.897 -0.600 -1.145 1.00 93.81 90 LYS A C 1
ATOM 716 O O . LYS A 1 90 ? -3.933 -0.634 -1.910 1.00 93.81 90 LYS A O 1
ATOM 721 N N . CYS A 1 91 ? -5.120 -1.520 -0.218 1.00 93.31 91 CYS A N 1
ATOM 722 C CA . CYS A 1 91 ? -4.257 -2.681 -0.039 1.00 93.31 91 CYS A CA 1
ATOM 723 C C . CYS A 1 91 ? -5.055 -3.967 0.198 1.00 93.31 91 CYS A C 1
ATOM 725 O O . CYS A 1 91 ? -6.262 -3.914 0.418 1.00 93.31 91 CYS A O 1
ATOM 727 N N . GLY A 1 92 ? -4.400 -5.120 0.085 1.00 92.38 92 GLY A N 1
ATOM 728 C CA . GLY A 1 92 ? -4.934 -6.385 0.587 1.00 92.38 92 GLY A CA 1
ATOM 729 C C . GLY A 1 92 ? -4.649 -6.534 2.079 1.00 92.38 92 GLY A C 1
ATOM 730 O O . GLY A 1 92 ? -5.580 -6.757 2.846 1.00 92.38 92 GLY A O 1
ATOM 731 N N . SER A 1 93 ? -3.394 -6.324 2.480 1.00 94.25 93 SER A N 1
ATOM 732 C CA . SER A 1 93 ? -2.952 -6.348 3.878 1.00 94.25 93 SER A CA 1
ATOM 733 C C . SER A 1 93 ? -1.998 -5.198 4.208 1.00 94.25 93 SER A C 1
ATOM 735 O O . SER A 1 93 ? -1.199 -4.769 3.369 1.00 94.25 93 SER A O 1
ATOM 737 N N . VAL A 1 94 ? -2.079 -4.683 5.433 1.00 94.56 94 VAL A N 1
ATOM 738 C CA . VAL A 1 9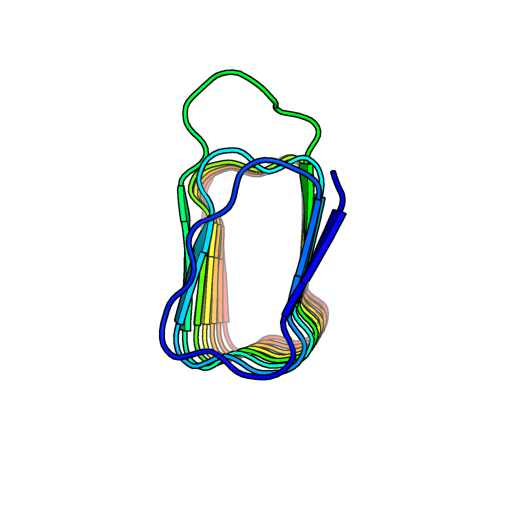4 ? -1.157 -3.672 5.966 1.00 94.56 94 VAL A CA 1
ATOM 739 C C . VAL A 1 94 ? -0.687 -4.117 7.343 1.00 94.56 94 VAL A C 1
ATOM 741 O O . VAL A 1 94 ? -1.507 -4.285 8.235 1.00 94.56 94 VAL A O 1
ATOM 744 N N . GLU A 1 95 ? 0.620 -4.247 7.525 1.00 95.62 95 GLU A N 1
ATOM 745 C CA . GLU A 1 95 ? 1.251 -4.593 8.797 1.00 95.62 95 GLU A CA 1
ATOM 746 C C . GLU A 1 95 ? 2.221 -3.482 9.208 1.00 95.62 95 GLU A C 1
ATOM 748 O O . GLU A 1 95 ? 3.143 -3.129 8.467 1.00 95.62 95 GLU A O 1
ATOM 753 N N . VAL A 1 96 ? 2.022 -2.899 10.392 1.00 93.56 96 VAL A N 1
ATOM 754 C CA . VAL A 1 96 ? 2.815 -1.762 10.879 1.00 93.56 96 VAL A CA 1
ATOM 755 C C . VAL A 1 96 ? 3.293 -1.987 12.309 1.00 93.56 96 VAL A C 1
ATOM 757 O O . VAL A 1 96 ? 2.526 -1.924 13.266 1.00 93.56 96 VAL A O 1
ATOM 760 N N . TRP A 1 97 ? 4.600 -2.163 12.489 1.00 92.31 97 TRP A N 1
ATOM 761 C CA . TRP A 1 97 ? 5.195 -2.462 13.796 1.00 92.31 97 TRP A CA 1
ATOM 762 C C . TRP A 1 97 ? 5.304 -1.243 14.700 1.00 92.31 97 TRP A C 1
ATOM 764 O O . TRP A 1 97 ? 4.902 -1.284 15.862 1.00 92.31 97 TRP A O 1
ATOM 774 N N . LYS A 1 98 ? 5.872 -0.148 14.194 1.00 90.50 98 LYS A N 1
ATOM 775 C CA . LYS A 1 98 ? 6.017 1.090 14.957 1.00 90.50 98 LYS A CA 1
ATOM 776 C C . LYS A 1 98 ? 5.784 2.306 14.080 1.00 90.50 98 LYS A C 1
ATOM 778 O O . LYS A 1 98 ? 6.576 2.570 13.177 1.00 90.50 98 LYS A O 1
ATOM 783 N N . CYS A 1 99 ? 4.766 3.097 14.393 1.00 89.19 99 CYS A N 1
ATOM 784 C CA . CYS A 1 99 ? 4.495 4.322 13.653 1.00 89.19 99 CYS A CA 1
ATOM 785 C C . CYS A 1 99 ? 4.017 5.480 14.532 1.00 89.19 99 CYS A C 1
ATOM 787 O O . CYS A 1 99 ? 3.542 5.260 15.642 1.00 89.19 99 CYS A O 1
ATOM 789 N N . GLY A 1 100 ? 4.169 6.718 14.065 1.00 89.88 100 GLY A N 1
ATOM 790 C CA . GLY A 1 100 ? 3.508 7.871 14.676 1.00 89.88 100 GLY A CA 1
ATOM 791 C C . GLY A 1 100 ? 2.018 7.868 14.346 1.00 89.88 100 GLY A C 1
ATOM 792 O O . GLY A 1 100 ? 1.205 7.839 15.267 1.00 89.88 100 GLY A O 1
ATOM 793 N N . SER A 1 101 ? 1.691 7.804 13.054 1.00 92.56 101 SER A N 1
ATOM 794 C CA . SER A 1 101 ? 0.322 7.760 12.534 1.00 92.56 101 SER A CA 1
ATOM 795 C C . SER A 1 101 ? 0.154 6.740 11.405 1.00 92.56 101 SER A C 1
ATOM 797 O O . SER A 1 101 ? 1.038 6.571 10.566 1.00 92.56 101 SER A O 1
ATOM 799 N N . VAL A 1 102 ? -0.995 6.070 11.367 1.00 93.62 102 VAL A N 1
ATOM 800 C CA . VAL A 1 102 ? -1.383 5.162 10.281 1.00 93.62 102 VAL A CA 1
ATOM 801 C C . VAL A 1 102 ? -2.767 5.548 9.776 1.00 93.62 102 VAL A C 1
ATOM 803 O O . VAL A 1 102 ? -3.723 5.534 10.545 1.00 93.62 102 VAL A O 1
ATOM 806 N N . GLU A 1 103 ? -2.886 5.829 8.483 1.00 95.81 103 GLU A N 1
ATOM 807 C CA . GLU A 1 103 ? -4.153 6.094 7.807 1.00 95.81 103 GLU A CA 1
ATOM 808 C C . GLU A 1 103 ? -4.381 5.068 6.698 1.00 95.81 103 GLU A C 1
ATOM 810 O O . GLU A 1 103 ? -3.573 4.918 5.779 1.00 95.81 103 GLU A O 1
ATOM 815 N N . VAL A 1 104 ? -5.500 4.347 6.760 1.00 94.06 104 VAL A N 1
ATOM 816 C CA . VAL A 1 104 ? -5.852 3.317 5.778 1.00 94.06 104 VAL A CA 1
ATOM 817 C C . VAL A 1 104 ? -7.271 3.528 5.264 1.00 94.06 104 VAL A C 1
ATOM 819 O O . VAL A 1 104 ? -8.253 3.435 6.000 1.00 94.06 104 VAL A O 1
ATOM 822 N N . TRP A 1 105 ? -7.412 3.759 3.961 1.00 94.19 105 TRP A N 1
ATOM 823 C CA . TRP A 1 105 ? -8.717 4.028 3.352 1.00 94.19 105 TRP A CA 1
ATOM 824 C C . TRP A 1 105 ? -9.488 2.756 3.002 1.00 94.19 105 TRP A C 1
ATOM 826 O O . TRP A 1 105 ? -10.691 2.662 3.247 1.00 94.1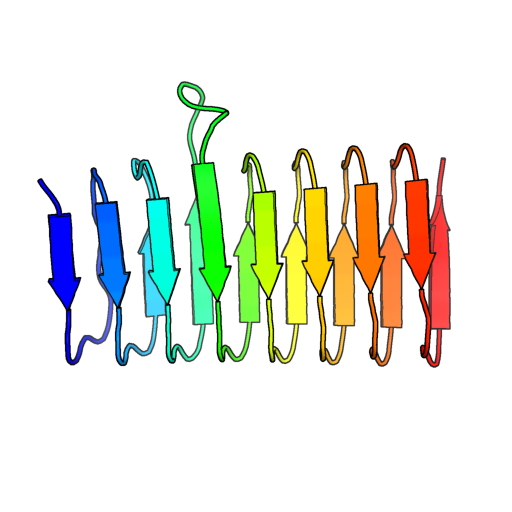9 105 TRP A O 1
ATOM 836 N N . LYS A 1 106 ? -8.827 1.791 2.358 1.00 93.50 106 LYS A N 1
ATOM 837 C CA . LYS A 1 106 ? -9.417 0.502 1.978 1.00 93.50 106 LYS A CA 1
ATOM 838 C C . LYS A 1 106 ? -8.388 -0.606 2.120 1.00 93.50 106 LYS A C 1
ATOM 840 O O . LYS A 1 106 ? -7.379 -0.584 1.414 1.00 93.50 106 LYS A O 1
ATOM 845 N N . CYS A 1 107 ? -8.675 -1.591 2.955 1.00 92.94 107 CYS A N 1
ATOM 846 C CA . CYS A 1 107 ? -7.849 -2.783 3.084 1.00 92.94 107 CYS A CA 1
ATOM 847 C C . CYS A 1 107 ? -8.689 -4.048 3.298 1.00 92.94 107 CYS A C 1
ATOM 849 O O . CYS A 1 107 ? -9.879 -3.947 3.587 1.00 92.94 107 CYS A O 1
ATOM 851 N N . GLY A 1 108 ? -8.089 -5.224 3.115 1.00 92.06 108 GLY A N 1
ATOM 852 C CA . GLY A 1 108 ? -8.645 -6.479 3.623 1.00 92.06 108 GLY A CA 1
ATOM 853 C C . GLY A 1 108 ? -8.336 -6.612 5.112 1.00 92.06 108 GLY A C 1
ATOM 854 O O . GLY A 1 108 ? -9.254 -6.654 5.925 1.00 92.06 108 GLY A O 1
ATOM 855 N N . SER A 1 109 ? -7.052 -6.563 5.471 1.00 94.12 109 SER A N 1
ATOM 856 C CA . SER A 1 109 ? -6.582 -6.647 6.859 1.00 94.12 109 SER A CA 1
ATOM 857 C C . SER A 1 109 ? -5.610 -5.528 7.234 1.00 94.12 109 SER A C 1
ATOM 859 O O . SER A 1 109 ? -4.811 -5.068 6.415 1.00 94.12 109 SER A O 1
ATOM 861 N N . VAL A 1 110 ? -5.667 -5.081 8.488 1.00 94.00 110 VAL A N 1
ATOM 862 C CA . VAL A 1 110 ? -4.717 -4.119 9.060 1.00 94.00 110 VAL A CA 1
ATOM 863 C C . VAL A 1 110 ? -4.251 -4.622 10.422 1.00 94.00 110 VAL A C 1
ATOM 865 O O . VAL A 1 110 ? -5.070 -4.805 11.316 1.00 94.00 110 VAL A O 1
ATOM 868 N N . GLU A 1 111 ? -2.945 -4.778 10.597 1.00 94.50 111 GLU A N 1
ATOM 869 C CA . GLU A 1 111 ? -2.309 -5.112 11.870 1.00 94.50 111 GLU A CA 1
ATOM 870 C C . GLU A 1 111 ? -1.341 -3.996 12.261 1.00 94.50 111 GLU A C 1
ATOM 872 O O . GLU A 1 111 ? -0.460 -3.607 11.492 1.00 94.50 111 GLU A O 1
ATOM 877 N N . VAL A 1 112 ? -1.505 -3.442 13.461 1.00 92.69 112 VAL A N 1
ATOM 878 C CA . VAL A 1 112 ? -0.664 -2.352 13.961 1.00 92.69 112 VAL A CA 1
ATOM 879 C C . VAL A 1 112 ? -0.201 -2.667 15.374 1.00 92.69 112 VAL A C 1
ATOM 881 O O . VAL A 1 112 ? -1.028 -2.815 16.265 1.00 92.69 112 VAL A O 1
ATOM 884 N N . TRP A 1 113 ? 1.111 -2.729 15.620 1.00 92.19 113 TRP A N 1
ATOM 885 C CA . TRP A 1 113 ? 1.624 -3.108 16.945 1.00 92.19 113 TRP A CA 1
ATOM 886 C C . TRP A 1 113 ? 1.848 -1.948 17.907 1.00 92.19 113 TRP A C 1
ATOM 888 O O . TRP A 1 113 ? 1.563 -2.075 19.091 1.00 92.19 113 TRP A O 1
ATOM 898 N N . LYS A 1 114 ? 2.452 -0.849 17.448 1.00 90.25 114 LYS A N 1
ATOM 899 C CA . LYS A 1 114 ? 2.711 0.340 18.273 1.00 90.25 114 LYS A CA 1
ATOM 900 C C . LYS A 1 114 ? 2.503 1.589 17.449 1.00 90.25 114 LYS A C 1
ATOM 902 O O . LYS A 1 114 ? 3.361 1.947 16.641 1.00 90.25 114 LYS A O 1
ATOM 907 N N . CYS A 1 115 ? 1.400 2.285 17.687 1.00 88.56 115 CYS A N 1
ATOM 908 C CA . CYS A 1 115 ? 1.118 3.525 16.985 1.00 88.56 115 CYS A CA 1
ATOM 909 C C . CYS A 1 115 ? 0.553 4.620 17.888 1.00 88.56 115 CYS A C 1
ATOM 911 O O . CYS A 1 115 ? -0.105 4.326 18.885 1.00 88.56 115 CYS A O 1
ATOM 913 N N . GLY A 1 116 ? 0.854 5.878 17.553 1.00 89.12 116 GLY A N 1
ATOM 914 C CA . GLY A 1 116 ? 0.270 7.044 18.213 1.00 89.12 116 GLY A CA 1
ATOM 915 C C . GLY A 1 116 ? -1.188 7.256 17.806 1.00 89.12 116 GLY A C 1
ATOM 916 O O . GLY A 1 116 ? -2.036 7.450 18.674 1.00 89.12 116 GLY A O 1
ATOM 917 N N . SER A 1 117 ? -1.487 7.160 16.508 1.00 91.88 117 SER A N 1
ATOM 918 C CA . SER A 1 117 ? -2.843 7.259 15.959 1.00 91.88 117 SER A CA 1
ATOM 919 C C . SER A 1 117 ? -3.072 6.274 14.814 1.00 91.88 117 SER A C 1
ATOM 921 O O . SER A 1 117 ? -2.191 6.043 13.990 1.00 91.88 117 SER A O 1
ATOM 923 N N . VAL A 1 118 ? -4.270 5.693 14.752 1.00 92.06 118 VAL A N 1
ATOM 924 C CA . VAL A 1 118 ? -4.672 4.782 13.675 1.00 92.06 118 VAL A CA 1
ATOM 925 C C . VAL A 1 118 ? -6.063 5.179 13.197 1.00 92.06 118 VAL A C 1
ATOM 927 O O . VAL A 1 118 ? -7.010 5.158 13.981 1.00 92.06 118 VAL A O 1
ATOM 930 N N . GLU A 1 119 ? -6.185 5.509 11.916 1.00 93.56 119 GLU A N 1
ATOM 931 C CA . GLU A 1 119 ? -7.451 5.793 11.248 1.00 93.56 119 GLU A CA 1
ATOM 932 C C . GLU A 1 119 ? -7.677 4.785 10.124 1.00 93.56 119 GLU A C 1
ATOM 934 O O . GLU A 1 119 ? -6.876 4.667 9.197 1.00 93.56 119 GLU A O 1
ATOM 939 N N . VAL A 1 120 ? -8.782 4.042 10.193 1.00 92.62 120 VAL A N 1
ATOM 940 C CA . VAL A 1 120 ? -9.140 3.043 9.181 1.00 92.62 120 VAL A CA 1
ATOM 941 C C . VAL A 1 120 ? -10.574 3.270 8.729 1.00 92.62 120 VAL A C 1
ATOM 943 O O . VAL A 1 120 ? -11.498 3.244 9.537 1.00 92.62 120 VAL A O 1
ATOM 946 N N . TRP A 1 121 ? -10.769 3.477 7.427 1.00 92.81 121 TRP A N 1
ATOM 947 C CA . TRP A 1 121 ? -12.078 3.832 6.870 1.00 92.81 121 TRP A CA 1
ATOM 948 C C . TRP A 1 121 ? -12.888 2.611 6.434 1.00 92.81 121 TRP A C 1
ATOM 950 O O . TRP A 1 121 ? -14.079 2.509 6.726 1.00 92.81 121 TRP A O 1
ATOM 960 N N . LYS A 1 122 ? -12.276 1.692 5.679 1.00 91.94 122 LYS A N 1
ATOM 961 C CA . LYS A 1 122 ? -12.913 0.448 5.222 1.00 91.94 122 LYS A CA 1
ATOM 962 C C . LYS A 1 122 ? -11.920 -0.697 5.312 1.00 91.94 122 LYS A C 1
ATOM 964 O O . LYS A 1 122 ? -10.939 -0.715 4.572 1.00 91.94 122 LYS A O 1
ATOM 969 N N . CYS A 1 123 ? -12.198 -1.649 6.190 1.00 91.62 123 CYS A N 1
ATOM 970 C CA . CYS A 1 123 ? -11.385 -2.842 6.355 1.00 91.62 123 CYS A CA 1
ATOM 971 C C . CYS A 1 123 ? -12.252 -4.027 6.772 1.00 91.62 123 CYS A C 1
ATOM 973 O O . CYS A 1 123 ? -13.277 -3.817 7.422 1.00 91.62 123 CYS A O 1
ATOM 975 N N . GLU A 1 124 ? -11.864 -5.243 6.391 1.00 93.50 124 GLU A N 1
ATOM 976 C CA . GLU A 1 124 ? -12.554 -6.459 6.835 1.00 93.50 124 GLU A CA 1
ATOM 977 C C . GLU A 1 124 ? -12.100 -6.848 8.248 1.00 93.50 124 GLU A C 1
ATOM 979 O O . GLU A 1 124 ? -12.934 -7.209 9.076 1.00 93.50 124 GLU A O 1
ATOM 984 N N . SER A 1 125 ? -10.806 -6.701 8.553 1.00 92.75 125 SER A N 1
ATOM 985 C CA . SER A 1 125 ? -10.242 -6.938 9.888 1.00 92.75 125 SER A CA 1
ATOM 986 C C . SER A 1 125 ? -9.224 -5.870 10.294 1.00 92.75 125 SER A C 1
ATOM 988 O O . SER A 1 125 ? -8.433 -5.395 9.480 1.00 92.75 125 SER A O 1
ATOM 990 N N . VAL A 1 126 ? -9.246 -5.469 11.568 1.00 91.94 126 VAL A N 1
ATOM 991 C CA . VAL A 1 126 ? -8.281 -4.518 12.137 1.00 91.94 126 VAL A CA 1
ATOM 992 C C . VAL A 1 126 ? -7.852 -5.003 13.514 1.00 91.94 126 VAL A C 1
ATOM 994 O O . VAL A 1 126 ? -8.691 -5.158 14.400 1.00 91.94 126 VAL A O 1
ATOM 997 N N . GLU A 1 127 ? -6.549 -5.182 13.705 1.00 91.75 127 GLU A N 1
ATOM 998 C CA . GLU A 1 127 ? -5.939 -5.515 14.988 1.00 91.75 127 GLU A CA 1
ATOM 999 C C . GLU A 1 127 ? -4.936 -4.433 15.382 1.00 91.75 127 GLU A C 1
ATOM 1001 O O . GLU A 1 127 ? -3.994 -4.133 14.648 1.00 91.75 127 GLU A O 1
ATOM 1006 N N . VAL A 1 128 ? -5.140 -3.827 16.553 1.00 88.56 128 VAL A N 1
ATOM 1007 C CA . VAL A 1 128 ? -4.247 -2.794 17.086 1.00 88.56 128 VAL A CA 1
ATOM 1008 C C . VAL A 1 128 ? -3.766 -3.206 18.467 1.00 88.56 128 VAL A C 1
ATOM 1010 O O . VAL A 1 128 ? -4.552 -3.312 19.409 1.00 88.56 128 VAL A O 1
ATOM 1013 N N . TRP A 1 129 ? -2.459 -3.392 18.586 1.00 87.25 129 TRP A N 1
ATOM 1014 C CA . TRP A 1 129 ? -1.758 -3.656 19.833 1.00 87.25 129 TRP A CA 1
ATOM 1015 C C . TRP A 1 129 ? -1.176 -2.338 20.371 1.00 87.25 129 TRP A C 1
ATOM 1017 O O . TRP A 1 129 ? -1.065 -1.341 19.649 1.00 87.25 129 TRP A O 1
ATOM 1027 N N . LYS A 1 130 ? -0.866 -2.294 21.667 1.00 70.06 130 LYS A N 1
ATOM 1028 C CA . LYS A 1 130 ? -0.268 -1.129 22.337 1.00 70.06 130 LYS A CA 1
ATOM 1029 C C . LYS A 1 130 ? 0.996 -1.538 23.084 1.00 70.06 130 LYS A C 1
ATOM 1031 O O . LYS A 1 130 ? 0.958 -2.593 23.751 1.00 70.06 130 LYS A O 1
#

Organism: NCBI:txid46732